Protein AF-A0A429GFE5-F1 (afdb_monomer)

Organism: NCBI:txid2478471

Structure (mmCIF, N/CA/C/O backbone):
data_AF-A0A429GFE5-F1
#
_entry.id   AF-A0A429GFE5-F1
#
loop_
_atom_site.group_PDB
_atom_site.id
_atom_site.type_symbol
_atom_site.label_atom_id
_atom_site.label_alt_id
_atom_site.label_comp_id
_atom_site.label_asym_id
_atom_site.label_entity_id
_atom_site.label_seq_id
_atom_site.pdbx_PDB_ins_code
_atom_site.Cartn_x
_atom_site.Cartn_y
_atom_site.Cartn_z
_atom_site.occupancy
_atom_site.B_iso_or_equiv
_atom_site.auth_seq_id
_atom_site.auth_comp_id
_atom_site.auth_asym_id
_atom_site.auth_atom_id
_atom_site.pdbx_PDB_model_num
ATOM 1 N N . MET A 1 1 ? 1.014 24.976 14.866 1.00 47.34 1 MET A N 1
ATOM 2 C CA . MET A 1 1 ? -0.153 24.193 14.396 1.00 47.34 1 MET A CA 1
ATOM 3 C C . MET A 1 1 ? -0.050 22.791 14.973 1.00 47.34 1 MET A C 1
ATOM 5 O O . MET A 1 1 ? 1.012 22.193 14.854 1.00 47.34 1 MET A O 1
ATOM 9 N N . LYS A 1 2 ? -1.092 22.283 15.640 1.00 50.94 2 LYS A N 1
ATOM 10 C CA . LYS A 1 2 ? -1.115 20.896 16.130 1.00 50.94 2 LYS A CA 1
ATOM 11 C C . LYS A 1 2 ? -1.207 19.980 14.903 1.00 50.94 2 LYS A C 1
ATOM 13 O O . LYS A 1 2 ? -2.105 20.173 14.087 1.00 50.94 2 LYS A O 1
ATOM 18 N N . LYS A 1 3 ? -0.247 19.069 14.719 1.00 70.88 3 LYS A N 1
ATOM 19 C CA . LYS A 1 3 ? -0.236 18.119 13.593 1.00 70.88 3 LYS A CA 1
ATOM 20 C C . LYS A 1 3 ? -1.538 17.311 13.657 1.00 70.88 3 LYS A C 1
ATOM 22 O O . LYS A 1 3 ? -1.838 16.749 14.708 1.00 70.88 3 LYS A O 1
ATOM 27 N N . MET A 1 4 ? -2.341 17.330 12.591 1.00 76.75 4 MET A N 1
ATOM 28 C CA . MET A 1 4 ? -3.559 16.518 12.549 1.00 76.75 4 MET A CA 1
ATOM 29 C C . MET A 1 4 ? -3.165 15.039 12.484 1.00 76.75 4 MET A C 1
ATOM 31 O O . MET A 1 4 ? -2.324 14.693 11.644 1.00 76.75 4 MET A O 1
ATOM 35 N N . PRO A 1 5 ? -3.741 14.194 13.353 1.00 85.19 5 PRO A N 1
ATOM 36 C CA . PRO A 1 5 ? -3.451 12.772 13.351 1.00 85.19 5 PRO A CA 1
ATOM 37 C C . PRO A 1 5 ? -3.949 12.123 12.055 1.00 85.19 5 PRO A C 1
ATOM 39 O O . PRO A 1 5 ? -4.923 12.583 11.452 1.00 85.19 5 PRO A O 1
ATOM 42 N N . LEU A 1 6 ? -3.254 11.080 11.601 1.00 88.62 6 LEU A N 1
ATOM 43 C CA . LEU A 1 6 ? -3.623 10.345 10.382 1.00 88.62 6 LEU A CA 1
ATOM 44 C C . LEU A 1 6 ? -4.853 9.461 10.588 1.00 88.62 6 LEU A C 1
ATOM 46 O O . LEU A 1 6 ? -5.607 9.220 9.648 1.00 88.62 6 LEU A O 1
ATOM 50 N N . ILE A 1 7 ? -5.024 8.977 11.813 1.00 93.12 7 ILE A N 1
ATOM 51 C CA . ILE A 1 7 ? -6.066 8.044 12.227 1.00 93.12 7 ILE A CA 1
ATOM 52 C C . ILE A 1 7 ? -6.577 8.440 13.612 1.00 93.12 7 ILE A C 1
ATOM 54 O O . ILE A 1 7 ? -5.917 9.169 14.352 1.00 93.12 7 ILE A O 1
ATOM 58 N N . SER A 1 8 ? -7.766 7.971 13.983 1.00 93.38 8 SER A N 1
ATOM 59 C CA . SER A 1 8 ? -8.285 8.218 15.330 1.00 93.38 8 SER A CA 1
ATOM 60 C C . SER A 1 8 ? -7.462 7.481 16.396 1.00 93.38 8 SER A C 1
ATOM 62 O O . SER A 1 8 ? -6.852 6.444 16.127 1.00 93.38 8 SER A O 1
ATOM 64 N N . GLN A 1 9 ? -7.495 7.976 17.638 1.00 92.88 9 GLN A N 1
ATOM 65 C CA . GLN A 1 9 ? -6.832 7.317 18.769 1.00 92.88 9 GLN A CA 1
ATOM 66 C C . GLN A 1 9 ? -7.306 5.864 18.946 1.00 92.88 9 GLN A C 1
ATOM 68 O O . GLN A 1 9 ? -6.491 4.973 19.158 1.00 92.88 9 GLN A O 1
ATOM 73 N N . VAL A 1 10 ? -8.608 5.607 18.775 1.00 94.00 10 VAL A N 1
ATOM 74 C CA . VAL A 1 10 ? -9.196 4.261 18.883 1.00 94.00 10 VAL A CA 1
ATOM 75 C C . VAL A 1 10 ? -8.621 3.308 17.831 1.00 94.00 10 VAL A C 1
ATOM 77 O O . VAL A 1 10 ? -8.346 2.147 18.131 1.00 94.00 10 VAL A O 1
ATOM 80 N N . VAL A 1 11 ? -8.431 3.783 16.597 1.00 94.56 11 VAL A N 1
ATOM 81 C CA . VAL A 1 11 ? -7.817 2.986 15.522 1.00 94.56 11 VAL A CA 1
ATOM 82 C C . VAL A 1 11 ? -6.342 2.740 15.826 1.00 94.56 11 VAL A C 1
ATOM 84 O O . VAL A 1 11 ? -5.881 1.607 15.690 1.00 94.56 11 VAL A O 1
ATOM 87 N N . SER A 1 12 ? -5.632 3.763 16.314 1.00 93.94 12 SER A N 1
ATOM 88 C CA . SER A 1 12 ? -4.230 3.637 16.715 1.00 93.94 12 SER A CA 1
ATOM 89 C C . SER A 1 12 ? -4.048 2.564 17.793 1.00 93.94 12 SER A C 1
ATOM 91 O O . SER A 1 12 ? -3.273 1.631 17.616 1.00 93.94 12 SER A O 1
ATOM 93 N N . GLU A 1 13 ? -4.844 2.603 18.863 1.00 94.69 13 GLU A N 1
ATOM 94 C CA . GLU A 1 13 ? -4.784 1.621 19.954 1.00 94.69 13 GLU A CA 1
ATOM 95 C C . GLU A 1 13 ? -5.090 0.185 19.498 1.00 94.69 13 GLU A C 1
ATOM 97 O O . GLU A 1 13 ? -4.502 -0.770 20.010 1.00 94.69 13 GLU A O 1
ATOM 102 N N . LYS A 1 14 ? -6.007 0.005 18.538 1.00 95.69 14 LYS A N 1
ATOM 103 C CA . LYS A 1 14 ? -6.304 -1.317 17.966 1.00 95.69 14 LYS A CA 1
ATOM 104 C C . LYS A 1 14 ? -5.129 -1.854 17.154 1.00 95.69 14 LYS A C 1
ATOM 106 O O . LYS A 1 14 ? -4.722 -2.994 17.368 1.00 95.69 14 LYS A O 1
ATOM 111 N N . LEU A 1 15 ? -4.569 -1.034 16.264 1.00 94.50 15 LEU A N 1
ATOM 112 C CA . LEU A 1 15 ? -3.416 -1.417 15.447 1.00 94.50 15 LEU 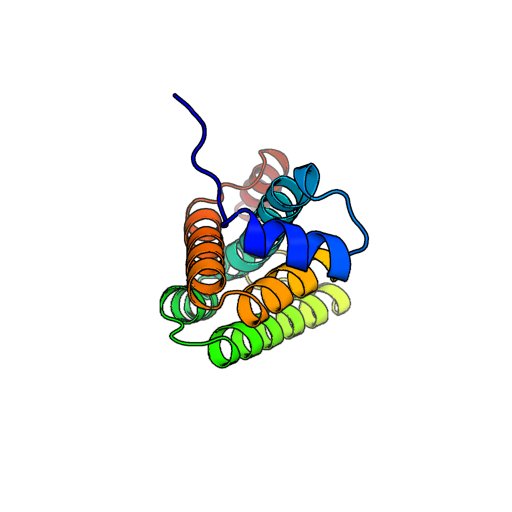A CA 1
ATOM 113 C C . LEU A 1 15 ? -2.181 -1.686 16.309 1.00 94.50 15 LEU A C 1
ATOM 115 O O . LEU A 1 15 ? -1.522 -2.701 16.116 1.00 94.50 15 LEU A O 1
ATOM 119 N N . ALA A 1 16 ? -1.928 -0.850 17.315 1.00 94.38 16 ALA A N 1
ATOM 120 C CA . ALA A 1 16 ? -0.859 -1.028 18.294 1.00 94.38 16 ALA A CA 1
ATOM 121 C C . ALA A 1 16 ? -0.880 -2.427 18.929 1.00 94.38 16 ALA A C 1
ATOM 123 O O . ALA A 1 16 ? 0.134 -3.124 18.959 1.00 94.38 16 ALA A O 1
ATOM 124 N N . LYS A 1 17 ? -2.064 -2.881 19.364 1.00 94.12 17 LYS A N 1
ATOM 125 C CA . LYS A 1 17 ? -2.255 -4.228 19.921 1.00 94.12 17 LYS A CA 1
ATOM 126 C C . LYS A 1 17 ? -2.011 -5.327 18.889 1.00 94.12 17 LYS A C 1
ATOM 128 O O . LYS A 1 17 ? -1.373 -6.319 19.217 1.00 94.12 17 LYS A O 1
ATOM 133 N N . MET A 1 18 ? -2.510 -5.162 17.662 1.00 92.56 18 MET A N 1
ATOM 134 C CA . MET A 1 18 ? -2.336 -6.156 16.592 1.00 92.56 18 MET A CA 1
ATOM 135 C C . MET A 1 18 ? -0.872 -6.321 16.175 1.00 92.56 18 MET A C 1
ATOM 137 O O . MET A 1 18 ? -0.444 -7.424 15.856 1.00 92.56 18 MET A O 1
ATOM 141 N N . LEU A 1 19 ? -0.120 -5.223 16.169 1.00 88.44 19 LEU A N 1
ATOM 142 C CA . LEU A 1 19 ? 1.263 -5.171 15.698 1.00 88.44 19 LEU A CA 1
ATOM 143 C C . LEU A 1 19 ? 2.282 -5.321 16.835 1.00 88.44 19 LEU A C 1
ATOM 145 O O . LEU A 1 19 ? 3.481 -5.314 16.581 1.00 88.44 19 LEU A O 1
ATOM 149 N N . ASN A 1 20 ? 1.808 -5.450 18.079 1.00 92.19 20 ASN A N 1
ATOM 150 C CA . ASN A 1 20 ? 2.629 -5.498 19.285 1.00 92.19 20 ASN A CA 1
ATOM 151 C C . ASN A 1 20 ? 3.612 -4.314 19.385 1.00 92.19 20 ASN A C 1
ATOM 153 O O . ASN A 1 20 ? 4.808 -4.498 19.617 1.00 92.19 20 ASN A O 1
ATOM 157 N N . LEU A 1 21 ? 3.100 -3.094 19.192 1.00 90.44 21 LEU A N 1
ATOM 158 C CA . LEU A 1 21 ? 3.887 -1.861 19.238 1.00 90.44 21 LEU A CA 1
ATOM 159 C C . LEU A 1 21 ? 3.212 -0.762 20.073 1.00 90.44 21 LEU A C 1
ATOM 161 O O . LEU A 1 21 ? 1.993 -0.799 20.252 1.00 90.44 21 LEU A O 1
ATOM 165 N N . PRO A 1 22 ? 3.971 0.216 20.599 1.00 90.56 22 PRO A N 1
ATOM 166 C CA . PRO A 1 22 ? 3.404 1.319 21.372 1.00 90.56 22 PRO A CA 1
ATOM 167 C C . PRO A 1 22 ? 2.468 2.205 20.520 1.00 90.56 22 PRO A C 1
ATOM 169 O O . PRO A 1 22 ? 2.853 2.574 19.407 1.00 90.56 22 PRO A O 1
ATOM 172 N N . PRO A 1 23 ? 1.261 2.584 20.997 1.00 88.25 23 PRO A N 1
ATOM 173 C CA . PRO A 1 23 ? 0.297 3.383 20.226 1.00 88.25 23 PRO A CA 1
ATOM 174 C C . PRO A 1 23 ? 0.839 4.696 19.647 1.00 88.25 23 PRO A C 1
ATOM 176 O O . PRO A 1 23 ? 0.396 5.144 18.590 1.00 88.25 23 PRO A O 1
ATOM 179 N N . GLU A 1 24 ? 1.809 5.310 20.313 1.00 89.12 24 GLU A N 1
ATOM 180 C CA . GLU A 1 24 ? 2.492 6.525 19.873 1.00 89.12 24 GLU A CA 1
ATOM 181 C C . GLU A 1 24 ? 3.319 6.338 18.590 1.00 89.12 24 GLU A C 1
ATOM 183 O O . GLU A 1 24 ? 3.551 7.311 17.870 1.00 89.12 24 GLU A O 1
ATOM 188 N N . ASN A 1 25 ? 3.715 5.103 18.267 1.00 93.62 25 ASN A N 1
ATOM 189 C CA . ASN A 1 25 ? 4.534 4.792 17.095 1.00 93.62 25 ASN A CA 1
ATOM 190 C C . ASN A 1 25 ? 3.701 4.432 15.858 1.00 93.62 25 ASN A C 1
ATOM 192 O O . ASN A 1 25 ? 4.203 4.557 14.743 1.00 93.62 25 ASN A O 1
ATOM 196 N N . VAL A 1 26 ? 2.427 4.053 16.023 1.00 94.75 26 VAL A N 1
ATOM 197 C CA . VAL A 1 26 ? 1.555 3.579 14.927 1.00 94.75 26 VAL A CA 1
ATOM 198 C C . VAL A 1 26 ? 1.507 4.568 13.764 1.00 94.75 26 VAL A C 1
ATOM 200 O O . VAL A 1 26 ? 1.574 4.171 12.606 1.00 94.75 26 VAL A O 1
ATOM 203 N N . GLU A 1 27 ? 1.401 5.869 14.043 1.00 94.06 27 GLU A N 1
ATOM 204 C CA . GLU A 1 27 ? 1.354 6.863 12.969 1.00 94.06 27 GLU A CA 1
ATOM 205 C C . GLU A 1 27 ? 2.645 6.935 12.156 1.00 94.06 27 GLU A C 1
ATOM 207 O O . GLU A 1 27 ? 2.582 7.193 10.954 1.00 94.06 27 GLU A O 1
ATOM 212 N N . ASN A 1 28 ? 3.800 6.762 12.798 1.00 95.00 28 ASN A N 1
ATOM 213 C CA . ASN A 1 28 ? 5.079 6.781 12.099 1.00 95.00 28 ASN A CA 1
ATOM 214 C C . ASN A 1 28 ? 5.216 5.527 11.234 1.00 95.00 28 ASN A C 1
ATOM 216 O O . ASN A 1 28 ? 5.500 5.658 10.050 1.00 95.00 28 ASN A O 1
ATOM 220 N N . GLU A 1 29 ? 4.869 4.358 11.770 1.00 96.94 29 GLU A N 1
ATOM 221 C CA . GLU A 1 29 ? 4.830 3.097 11.016 1.00 96.94 29 GLU A CA 1
ATOM 222 C C . GLU A 1 29 ? 3.907 3.192 9.793 1.00 96.94 29 GLU A C 1
ATOM 224 O O . GLU A 1 29 ? 4.255 2.769 8.692 1.00 96.94 29 GLU A O 1
ATOM 229 N N . ILE A 1 30 ? 2.737 3.823 9.946 1.00 97.62 30 ILE A N 1
ATOM 230 C CA . ILE A 1 30 ? 1.819 4.075 8.830 1.00 97.62 30 ILE A CA 1
ATOM 231 C C . ILE A 1 30 ? 2.472 4.972 7.776 1.00 97.62 30 ILE A C 1
ATOM 233 O O . ILE A 1 30 ? 2.312 4.717 6.584 1.00 97.62 30 ILE A O 1
ATOM 237 N N . ARG A 1 31 ? 3.189 6.029 8.178 1.00 96.69 31 ARG A N 1
ATOM 238 C CA . ARG A 1 31 ? 3.882 6.922 7.232 1.00 96.69 31 ARG A CA 1
ATOM 239 C C . ARG A 1 31 ? 4.966 6.177 6.471 1.00 96.69 31 ARG A C 1
ATOM 241 O O . ARG A 1 31 ? 5.005 6.282 5.251 1.00 96.69 31 ARG A O 1
ATOM 248 N N . GLU A 1 32 ? 5.778 5.397 7.172 1.00 97.19 32 GLU A N 1
ATOM 249 C CA . GLU A 1 32 ? 6.825 4.583 6.557 1.00 97.19 32 GLU A CA 1
ATOM 250 C C . GLU A 1 32 ? 6.229 3.556 5.589 1.00 97.19 32 GLU A C 1
ATOM 252 O O . GLU A 1 32 ? 6.701 3.424 4.462 1.00 97.19 32 GLU A O 1
ATOM 257 N N . ALA A 1 33 ? 5.132 2.894 5.965 1.00 98.19 33 ALA A N 1
ATOM 258 C CA . ALA A 1 33 ? 4.440 1.959 5.086 1.00 98.19 33 ALA A CA 1
ATOM 259 C C . ALA A 1 33 ? 3.840 2.633 3.844 1.00 98.19 33 ALA A C 1
ATOM 261 O O . ALA A 1 33 ? 3.896 2.080 2.744 1.00 98.19 33 ALA A O 1
ATOM 262 N N . VAL A 1 34 ? 3.286 3.838 4.001 1.00 98.19 34 VAL A N 1
ATOM 263 C CA . VAL A 1 34 ? 2.795 4.654 2.884 1.00 98.19 34 VAL A CA 1
ATOM 264 C C . VAL A 1 34 ? 3.929 5.014 1.933 1.00 98.19 34 VAL A C 1
ATOM 266 O O . VAL A 1 34 ? 3.754 4.883 0.725 1.00 98.19 34 VAL A O 1
ATOM 269 N N . GLU A 1 35 ? 5.071 5.464 2.450 1.00 97.75 35 GLU A N 1
ATOM 270 C CA . GLU A 1 35 ? 6.238 5.815 1.637 1.00 97.75 35 GLU A CA 1
ATOM 271 C C . GLU A 1 35 ? 6.802 4.596 0.901 1.00 97.75 35 GLU A C 1
ATOM 273 O O . GLU A 1 35 ? 7.143 4.688 -0.278 1.00 97.75 35 GLU A O 1
ATOM 278 N N . ASP A 1 36 ? 6.833 3.440 1.559 1.00 98.38 36 ASP A N 1
ATOM 279 C CA . ASP A 1 36 ? 7.324 2.191 0.986 1.00 98.38 36 ASP A CA 1
ATOM 280 C C . ASP A 1 36 ? 6.432 1.685 -0.162 1.00 98.38 36 ASP A C 1
ATOM 282 O O . ASP A 1 36 ? 6.913 1.368 -1.256 1.00 98.38 36 ASP A O 1
ATOM 286 N N . VAL A 1 37 ? 5.107 1.705 0.028 1.00 98.56 37 VAL A N 1
ATOM 287 C CA . VAL A 1 37 ? 4.150 1.389 -1.045 1.00 98.56 37 VAL A CA 1
ATOM 288 C C . VAL A 1 37 ? 4.164 2.456 -2.139 1.00 98.56 37 VAL A C 1
ATOM 290 O O . VAL A 1 37 ? 4.110 2.113 -3.320 1.00 98.56 37 VAL A O 1
ATOM 293 N N . ALA A 1 38 ? 4.295 3.738 -1.792 1.00 98.38 38 ALA A N 1
ATOM 294 C CA . ALA A 1 38 ? 4.423 4.810 -2.776 1.00 98.38 38 ALA A CA 1
ATOM 295 C C . ALA A 1 38 ? 5.671 4.625 -3.653 1.00 98.38 38 ALA A C 1
ATOM 297 O O . ALA A 1 38 ? 5.593 4.791 -4.870 1.00 98.38 38 ALA A O 1
ATOM 298 N N . LYS A 1 39 ? 6.798 4.207 -3.063 1.00 97.81 39 LYS A N 1
ATOM 299 C CA . LYS A 1 39 ? 8.030 3.880 -3.789 1.00 97.81 39 LYS A CA 1
ATOM 300 C C . LYS A 1 39 ? 7.861 2.684 -4.726 1.00 97.81 39 LYS A C 1
ATOM 302 O O . LYS A 1 39 ? 8.445 2.676 -5.806 1.00 97.81 39 LYS A O 1
ATOM 307 N N . MET A 1 40 ? 7.074 1.676 -4.346 1.00 98.25 40 MET A N 1
ATOM 308 C CA . MET A 1 40 ? 6.718 0.581 -5.254 1.00 98.25 40 MET A CA 1
ATOM 309 C C . MET A 1 40 ? 5.885 1.091 -6.433 1.00 98.25 40 MET A C 1
ATOM 311 O O . MET A 1 40 ? 6.233 0.851 -7.588 1.00 98.25 40 MET A O 1
ATOM 315 N N . LEU A 1 41 ? 4.803 1.820 -6.149 1.00 98.44 41 LEU A N 1
ATOM 316 C CA . LEU A 1 41 ? 3.888 2.334 -7.169 1.00 98.44 41 LEU A CA 1
ATOM 317 C C . LEU A 1 41 ? 4.569 3.326 -8.121 1.00 98.44 41 LEU A C 1
ATOM 319 O O . LEU A 1 41 ? 4.253 3.341 -9.311 1.00 98.44 41 LEU A O 1
ATOM 323 N N . SER A 1 42 ? 5.537 4.111 -7.641 1.00 98.12 42 SER A N 1
ATOM 324 C CA . SER A 1 42 ? 6.269 5.058 -8.485 1.00 98.12 42 SER A CA 1
ATOM 325 C C . SER A 1 42 ? 7.073 4.366 -9.587 1.00 98.12 42 SER A C 1
ATOM 327 O O . SER A 1 42 ? 7.200 4.923 -10.674 1.00 98.12 42 SER A O 1
ATOM 329 N N . ARG A 1 43 ? 7.534 3.121 -9.377 1.00 97.62 43 ARG A N 1
ATOM 330 C CA . ARG A 1 43 ? 8.195 2.332 -10.433 1.00 97.62 43 ARG A CA 1
ATOM 331 C C . ARG A 1 43 ? 7.249 2.020 -11.582 1.00 97.62 43 ARG A C 1
ATOM 333 O O . ARG A 1 43 ? 7.614 2.210 -12.735 1.00 97.62 43 ARG A O 1
ATOM 340 N N . PHE A 1 44 ? 6.018 1.623 -11.276 1.00 97.94 44 PHE A N 1
ATOM 341 C CA . PHE A 1 44 ? 4.995 1.398 -12.297 1.00 97.94 44 PHE A CA 1
ATOM 342 C C . PHE A 1 44 ? 4.635 2.691 -13.030 1.00 97.94 44 PHE A C 1
ATOM 344 O O . PHE A 1 44 ? 4.521 2.691 -14.251 1.00 97.94 44 PHE A O 1
ATOM 351 N N . ILE A 1 45 ? 4.532 3.808 -12.309 1.00 97.25 45 ILE A N 1
ATOM 352 C CA . ILE A 1 45 ? 4.285 5.130 -12.900 1.00 97.25 45 ILE A CA 1
ATOM 353 C C . ILE A 1 45 ? 5.413 5.540 -13.857 1.00 97.25 45 ILE A C 1
ATOM 355 O O . ILE A 1 45 ? 5.134 6.023 -14.952 1.00 97.25 45 ILE A O 1
ATOM 359 N N . TRP A 1 46 ? 6.678 5.334 -13.482 1.00 95.44 46 TRP A N 1
ATOM 360 C CA . TRP A 1 46 ? 7.821 5.628 -14.355 1.00 95.44 46 TRP A CA 1
ATOM 361 C C . TRP A 1 46 ? 7.854 4.743 -15.599 1.00 95.44 46 TRP A C 1
ATOM 363 O O . TRP A 1 46 ? 8.174 5.240 -16.671 1.00 95.44 46 TRP A O 1
ATOM 373 N N . ALA A 1 47 ? 7.419 3.489 -15.472 1.00 96.00 47 ALA A N 1
ATOM 374 C CA . ALA A 1 47 ? 7.169 2.571 -16.583 1.00 96.00 47 ALA A CA 1
ATOM 375 C C . ALA A 1 47 ? 5.855 2.865 -17.348 1.00 96.00 47 ALA A C 1
ATOM 377 O O . ALA A 1 47 ? 5.374 2.031 -18.111 1.00 96.00 47 ALA A O 1
ATOM 378 N N . ARG A 1 48 ? 5.209 4.019 -17.106 1.00 96.25 48 ARG A N 1
ATOM 379 C CA . ARG A 1 48 ? 3.932 4.452 -17.714 1.00 96.25 48 ARG A CA 1
ATOM 380 C C . ARG A 1 48 ? 2.744 3.505 -17.469 1.00 96.25 48 ARG A C 1
ATOM 382 O O . ARG A 1 48 ? 1.718 3.591 -18.143 1.00 96.25 48 ARG A O 1
ATOM 389 N N . GLN A 1 49 ? 2.834 2.634 -16.468 1.00 97.19 49 GLN A N 1
ATOM 390 C CA . GLN A 1 49 ? 1.787 1.698 -16.051 1.00 97.19 49 GLN A CA 1
ATOM 391 C C . GLN A 1 49 ? 0.897 2.321 -14.958 1.00 97.19 49 GLN A C 1
ATOM 393 O O . GLN A 1 49 ? 0.856 1.861 -13.817 1.00 97.19 49 GLN A O 1
ATOM 398 N N . TYR A 1 50 ? 0.156 3.379 -15.301 1.00 97.56 50 TYR A N 1
ATOM 399 C CA . TYR A 1 50 ? -0.661 4.158 -14.349 1.00 97.56 50 TYR A CA 1
ATOM 400 C C . TYR A 1 50 ? -1.838 3.388 -13.728 1.00 97.56 50 TYR A C 1
ATOM 402 O O . TYR A 1 50 ? -2.310 3.741 -12.648 1.00 97.56 50 TYR A O 1
ATOM 410 N N . SER A 1 51 ? -2.264 2.286 -14.354 1.00 98.12 51 SER A N 1
ATOM 411 C CA . SER A 1 51 ? -3.441 1.511 -13.937 1.00 98.12 51 SER A CA 1
ATOM 412 C C . SER A 1 51 ? -3.396 1.012 -12.485 1.00 98.12 51 SER A C 1
ATOM 414 O O . SER A 1 51 ? -4.446 0.839 -11.865 1.00 98.12 51 SER A O 1
ATOM 416 N N . PHE A 1 52 ? -2.213 0.780 -11.906 1.00 98.31 52 PHE A N 1
ATOM 417 C CA . PHE A 1 52 ? -2.086 0.401 -10.493 1.00 98.31 52 PHE A CA 1
ATOM 418 C C . PHE A 1 52 ? -2.408 1.573 -9.558 1.00 98.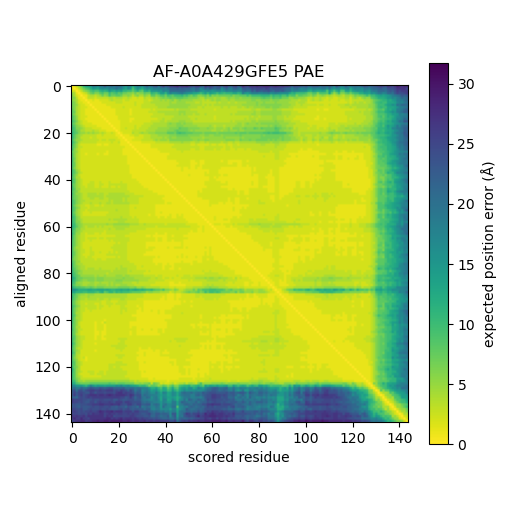31 52 PHE A C 1
ATOM 420 O O . PHE A 1 52 ? -3.144 1.404 -8.586 1.00 98.31 52 PHE A O 1
ATOM 427 N N . ALA A 1 53 ? -1.900 2.767 -9.869 1.00 97.94 53 ALA A N 1
ATOM 428 C CA . ALA A 1 53 ? -2.178 3.969 -9.093 1.00 97.94 53 ALA A CA 1
ATOM 429 C C . ALA A 1 53 ? -3.654 4.373 -9.220 1.00 97.94 53 ALA A C 1
ATOM 431 O O . ALA A 1 53 ? -4.306 4.614 -8.206 1.00 97.94 53 ALA A O 1
ATOM 432 N N . ASP A 1 54 ? -4.206 4.348 -10.436 1.00 98.44 54 ASP A N 1
ATOM 433 C CA . ASP A 1 54 ? -5.596 4.738 -10.694 1.00 98.44 54 ASP A CA 1
ATOM 434 C C . ASP A 1 54 ? -6.599 3.833 -9.969 1.00 98.44 54 ASP A C 1
ATOM 436 O O . ASP A 1 54 ? -7.563 4.319 -9.371 1.00 98.44 54 ASP A O 1
ATOM 440 N N . ARG A 1 55 ? -6.364 2.513 -9.971 1.00 98.56 55 ARG A N 1
ATOM 441 C CA . ARG A 1 55 ? -7.231 1.552 -9.271 1.00 98.56 55 ARG A CA 1
ATOM 442 C C . ARG A 1 55 ? -7.207 1.742 -7.758 1.00 98.56 55 ARG A C 1
ATOM 444 O O . ARG A 1 55 ? -8.257 1.647 -7.131 1.00 98.56 55 ARG A O 1
ATOM 451 N N . ILE A 1 56 ? -6.045 2.036 -7.170 1.00 98.38 56 ILE A N 1
ATOM 452 C CA . ILE A 1 56 ? -5.941 2.309 -5.729 1.00 98.38 56 ILE A CA 1
ATOM 453 C C . ILE A 1 56 ? -6.585 3.660 -5.388 1.00 98.38 56 ILE A C 1
ATOM 455 O O . ILE A 1 56 ? -7.333 3.746 -4.416 1.00 98.38 56 ILE A O 1
ATOM 459 N N . ALA A 1 57 ? -6.353 4.700 -6.194 1.00 97.94 57 ALA A N 1
ATOM 460 C CA . ALA A 1 57 ? -6.897 6.037 -5.956 1.00 97.94 57 ALA A CA 1
ATOM 461 C C . ALA A 1 57 ? -8.438 6.051 -5.956 1.00 97.94 57 ALA A C 1
ATOM 463 O O . ALA A 1 57 ? -9.069 6.730 -5.139 1.00 97.94 57 ALA A O 1
ATOM 464 N N . ASN A 1 58 ? -9.035 5.247 -6.840 1.00 98.00 58 ASN A N 1
ATOM 465 C CA . ASN A 1 58 ? -10.481 5.120 -7.012 1.00 98.00 58 ASN A CA 1
ATOM 466 C C . ASN A 1 58 ? -11.085 3.914 -6.276 1.00 98.00 58 ASN A C 1
ATOM 468 O O . ASN A 1 58 ? -12.250 3.581 -6.494 1.00 98.00 58 ASN A O 1
ATOM 472 N N . ALA A 1 59 ? -10.321 3.242 -5.411 1.00 98.19 59 ALA A N 1
ATOM 473 C CA . ALA A 1 59 ? -10.811 2.070 -4.706 1.00 98.19 59 ALA A CA 1
ATOM 474 C C . ALA A 1 59 ? -11.994 2.440 -3.793 1.00 98.19 59 ALA A C 1
ATOM 476 O O . ALA A 1 59 ? -11.900 3.343 -2.955 1.00 98.19 59 ALA A O 1
ATOM 477 N N . ALA A 1 60 ? -13.101 1.709 -3.936 1.00 95.62 60 ALA A N 1
ATOM 478 C CA . ALA A 1 60 ? -14.270 1.822 -3.059 1.00 95.62 60 ALA A CA 1
ATOM 479 C C . ALA A 1 60 ? -14.225 0.829 -1.884 1.00 95.62 60 ALA A C 1
ATOM 481 O O . ALA A 1 60 ? -15.055 0.892 -0.980 1.00 95.62 60 ALA A O 1
ATOM 482 N N . GLY A 1 61 ? -13.262 -0.097 -1.889 1.00 97.19 61 GLY A N 1
ATOM 483 C CA . GLY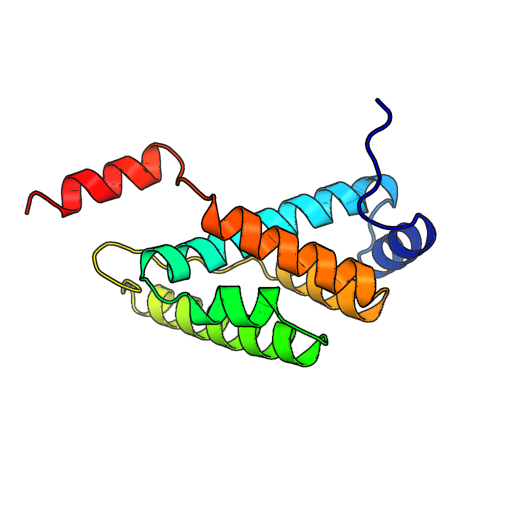 A 1 61 ? -13.162 -1.148 -0.889 1.00 97.19 61 GLY A CA 1
ATOM 484 C C . GLY A 1 61 ? -11.785 -1.798 -0.833 1.00 97.19 61 GLY A C 1
ATOM 485 O O . GLY A 1 61 ? -10.966 -1.673 -1.750 1.00 97.19 61 GLY A O 1
ATOM 486 N N . LYS A 1 62 ? -11.553 -2.533 0.258 1.00 97.81 62 LYS A N 1
ATOM 487 C CA . LYS A 1 62 ? -10.305 -3.262 0.514 1.00 97.81 62 LYS A CA 1
ATOM 488 C C . LYS A 1 62 ? -9.975 -4.277 -0.584 1.00 97.81 62 LYS A C 1
ATOM 490 O O . LYS A 1 62 ? -8.799 -4.484 -0.868 1.00 97.81 62 LYS A O 1
ATOM 495 N N . GLU A 1 63 ? -10.971 -4.902 -1.205 1.00 98.25 63 GLU A N 1
ATOM 496 C CA . GLU A 1 63 ? -10.763 -5.916 -2.249 1.00 98.25 63 GLU A CA 1
ATOM 497 C C . GLU A 1 63 ? -10.016 -5.354 -3.468 1.00 98.25 63 GLU A C 1
ATOM 499 O O . GLU A 1 63 ? -9.033 -5.947 -3.917 1.00 98.25 63 GLU A O 1
ATOM 504 N N . THR A 1 64 ? -10.413 -4.171 -3.951 1.00 98.44 64 THR A N 1
ATOM 505 C CA . THR A 1 64 ? -9.737 -3.486 -5.064 1.00 98.44 64 THR A CA 1
ATOM 506 C C . THR A 1 64 ? -8.292 -3.152 -4.707 1.00 98.44 64 THR A C 1
ATOM 508 O O . THR A 1 64 ? -7.389 -3.397 -5.508 1.00 98.44 64 THR A O 1
ATOM 511 N N . VAL A 1 65 ? -8.056 -2.650 -3.489 1.00 98.56 65 VAL A N 1
ATOM 512 C CA . VAL A 1 65 ? -6.699 -2.372 -2.997 1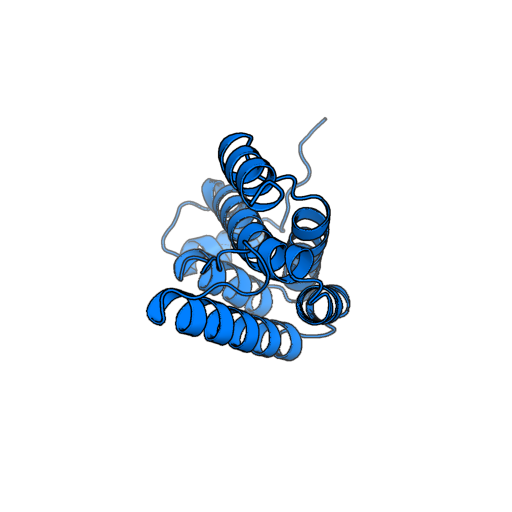.00 98.56 65 VAL A CA 1
ATOM 513 C C . VAL A 1 65 ? -5.873 -3.656 -2.930 1.00 98.56 65 VAL A C 1
ATOM 515 O O . VAL A 1 65 ? -4.769 -3.701 -3.463 1.00 98.56 65 VAL A O 1
ATOM 518 N N . SER A 1 66 ? -6.417 -4.710 -2.321 1.00 98.50 66 SER A N 1
ATOM 519 C CA . SER A 1 66 ? -5.717 -5.979 -2.094 1.00 98.50 66 SER A CA 1
ATOM 520 C C . SER A 1 66 ? -5.337 -6.651 -3.411 1.00 98.50 66 SER A C 1
ATOM 522 O O . SER A 1 66 ? -4.195 -7.069 -3.578 1.00 98.50 66 SER A O 1
ATOM 524 N N . THR A 1 67 ? -6.264 -6.689 -4.371 1.00 98.69 67 THR A N 1
ATOM 525 C CA . THR A 1 67 ? -6.024 -7.250 -5.709 1.00 98.69 67 THR A CA 1
ATOM 526 C C . THR A 1 67 ? -4.966 -6.446 -6.461 1.00 98.69 67 THR A C 1
ATOM 528 O O . THR A 1 67 ? -4.035 -7.016 -7.026 1.00 98.69 67 THR A O 1
ATOM 531 N N . THR A 1 68 ? -5.051 -5.114 -6.413 1.00 98.69 68 THR A N 1
ATOM 532 C CA . THR A 1 68 ? -4.0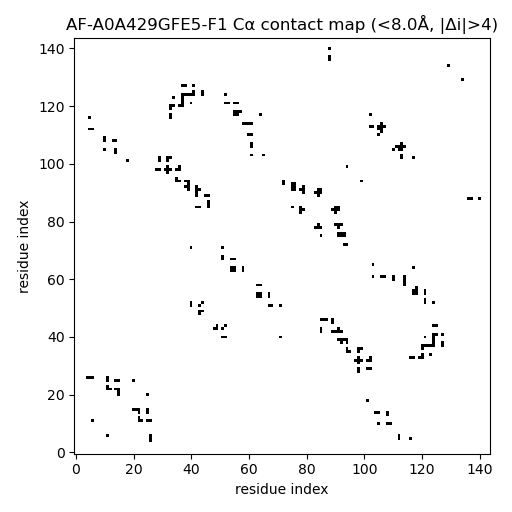88 -4.245 -7.105 1.00 98.69 68 THR A CA 1
ATOM 533 C C . THR A 1 68 ? -2.687 -4.358 -6.500 1.00 98.69 68 THR A C 1
ATOM 535 O O . THR A 1 68 ? -1.708 -4.454 -7.239 1.00 98.69 68 THR A O 1
ATOM 538 N N . LEU A 1 69 ? -2.576 -4.396 -5.166 1.00 98.62 69 LEU A N 1
ATOM 539 C CA . LEU A 1 69 ? -1.303 -4.614 -4.476 1.00 98.62 69 LEU A CA 1
ATOM 540 C C . LEU A 1 69 ? -0.730 -5.999 -4.779 1.00 98.62 69 LEU A C 1
ATOM 542 O O . LEU A 1 69 ? 0.464 -6.102 -5.038 1.00 98.62 69 LEU A O 1
ATOM 546 N N . TYR A 1 70 ? -1.561 -7.045 -4.795 1.00 98.69 70 TYR A N 1
ATOM 547 C CA . TYR A 1 70 ? -1.136 -8.391 -5.178 1.00 98.69 70 TYR A CA 1
ATOM 548 C C . TYR A 1 70 ? -0.518 -8.408 -6.580 1.00 98.69 70 TYR A C 1
ATOM 550 O O . TYR A 1 70 ? 0.587 -8.918 -6.758 1.00 98.69 70 TYR A O 1
ATOM 558 N N . GLU A 1 71 ? -1.192 -7.824 -7.572 1.00 98.81 71 GLU A N 1
ATOM 559 C CA . GLU A 1 71 ? -0.685 -7.784 -8.944 1.00 98.81 71 GLU A CA 1
ATOM 560 C C . GLU A 1 71 ? 0.627 -7.000 -9.053 1.00 98.81 71 GLU A C 1
ATOM 562 O O . GLU A 1 71 ? 1.573 -7.491 -9.672 1.00 98.81 71 GLU A O 1
ATOM 567 N N . ALA A 1 72 ? 0.701 -5.823 -8.423 1.00 98.62 72 ALA A N 1
ATOM 568 C CA . ALA A 1 72 ? 1.903 -4.994 -8.409 1.00 98.62 72 ALA A CA 1
ATOM 569 C C . ALA A 1 72 ? 3.081 -5.726 -7.745 1.00 98.62 72 ALA A C 1
ATOM 571 O O . ALA A 1 72 ? 4.158 -5.823 -8.329 1.00 98.62 72 ALA A O 1
ATOM 572 N N . LEU A 1 73 ? 2.870 -6.320 -6.566 1.00 98.75 73 LEU A N 1
ATOM 573 C CA . LEU A 1 73 ? 3.887 -7.106 -5.862 1.00 98.75 73 LEU A CA 1
ATOM 574 C C . LEU A 1 73 ? 4.346 -8.303 -6.693 1.00 98.75 73 LEU A C 1
ATOM 576 O O . LEU A 1 73 ? 5.546 -8.549 -6.797 1.00 98.75 73 LEU A O 1
ATOM 580 N N . ARG A 1 74 ? 3.410 -9.031 -7.314 1.00 98.69 74 ARG A N 1
ATOM 581 C CA . ARG A 1 74 ? 3.711 -10.194 -8.156 1.00 98.69 74 ARG A CA 1
ATOM 582 C C . ARG A 1 74 ? 4.591 -9.809 -9.342 1.00 98.69 74 ARG A C 1
ATOM 584 O O . ARG A 1 74 ? 5.561 -10.510 -9.620 1.00 98.69 74 ARG A O 1
ATOM 591 N N . ILE A 1 75 ? 4.265 -8.712 -10.027 1.00 98.56 75 ILE A N 1
ATOM 592 C CA . ILE A 1 75 ? 5.057 -8.217 -11.158 1.00 98.56 75 ILE A CA 1
ATOM 593 C C . ILE A 1 75 ? 6.430 -7.761 -10.667 1.00 98.56 75 ILE A C 1
ATOM 595 O O . ILE A 1 75 ? 7.433 -8.280 -11.147 1.00 98.56 75 ILE A O 1
ATOM 599 N N . SER A 1 76 ? 6.494 -6.889 -9.654 1.00 98.25 76 SER A N 1
ATOM 600 C CA . SER A 1 76 ? 7.766 -6.414 -9.096 1.00 98.25 76 SER A CA 1
ATOM 601 C C . SER A 1 76 ? 8.676 -7.562 -8.665 1.00 98.25 76 SER A C 1
ATOM 603 O O . SER A 1 76 ? 9.861 -7.558 -8.992 1.00 98.25 76 SER A O 1
ATOM 605 N N . LYS A 1 77 ? 8.132 -8.555 -7.952 1.00 98.25 77 LYS A N 1
ATOM 606 C CA . LYS A 1 77 ? 8.889 -9.707 -7.457 1.00 98.25 77 LYS A CA 1
ATOM 607 C C . LYS A 1 77 ? 9.402 -10.573 -8.604 1.00 98.25 77 LYS A C 1
ATOM 609 O O . LYS A 1 77 ? 10.587 -10.877 -8.636 1.00 98.25 77 LYS A O 1
ATOM 614 N N . SER A 1 78 ? 8.543 -10.900 -9.571 1.00 98.19 78 SER A N 1
ATOM 615 C CA . SER A 1 78 ? 8.926 -11.701 -10.738 1.00 98.19 78 SER A CA 1
ATOM 616 C C . SER A 1 78 ? 9.992 -11.011 -11.590 1.00 98.19 78 SER A C 1
ATOM 618 O O . SER A 1 78 ? 10.941 -11.660 -12.016 1.00 98.19 78 SER A O 1
ATOM 620 N N . THR A 1 79 ? 9.850 -9.707 -11.841 1.00 97.69 79 THR A N 1
ATOM 621 C CA . THR A 1 79 ? 10.823 -8.922 -12.612 1.00 97.69 79 THR A CA 1
ATOM 622 C C . THR A 1 79 ? 12.158 -8.826 -11.873 1.00 97.69 79 THR A C 1
ATOM 624 O O . THR A 1 79 ? 13.209 -8.983 -12.491 1.00 97.69 79 THR A O 1
ATOM 627 N N . LEU A 1 80 ? 12.127 -8.624 -10.549 1.00 96.38 80 LEU A N 1
ATOM 628 C CA . LEU A 1 80 ? 13.331 -8.564 -9.720 1.00 96.38 80 LEU A CA 1
ATOM 629 C C . LEU A 1 80 ? 14.072 -9.906 -9.708 1.00 96.38 80 LEU A C 1
ATOM 631 O O . LEU A 1 80 ? 15.281 -9.933 -9.921 1.00 96.38 80 LEU A O 1
ATOM 635 N N . ASP A 1 81 ? 13.348 -11.009 -9.502 1.00 97.25 81 ASP A N 1
ATOM 636 C CA . ASP A 1 81 ? 13.920 -12.360 -9.446 1.00 97.25 81 ASP A CA 1
ATOM 637 C C . ASP A 1 81 ? 14.498 -12.795 -10.807 1.00 97.25 81 ASP A C 1
ATOM 639 O O . ASP A 1 81 ? 15.474 -13.541 -10.856 1.00 97.25 81 ASP A O 1
ATOM 643 N N . ALA A 1 82 ? 13.945 -12.288 -11.914 1.00 96.62 82 ALA A N 1
ATOM 644 C CA . ALA A 1 82 ? 14.460 -12.508 -13.266 1.00 96.62 82 ALA A CA 1
ATOM 645 C C . ALA A 1 82 ? 15.639 -11.587 -13.646 1.00 96.62 82 ALA A C 1
ATOM 647 O O . ALA A 1 82 ? 16.190 -11.730 -14.737 1.00 96.62 82 ALA A O 1
ATOM 648 N N . GLY A 1 83 ? 16.014 -10.625 -12.792 1.00 95.06 83 GLY A N 1
ATOM 649 C CA . GLY A 1 83 ? 17.043 -9.626 -13.103 1.00 95.06 83 GLY A CA 1
ATOM 650 C C . GLY A 1 83 ? 16.649 -8.665 -14.232 1.00 95.06 83 GLY A C 1
ATOM 651 O O . GLY A 1 83 ? 17.519 -8.146 -14.928 1.00 95.06 83 GLY A O 1
ATOM 652 N N . GLN A 1 84 ? 15.348 -8.454 -14.438 1.00 95.56 84 GLN A N 1
ATOM 653 C CA . GLN A 1 84 ? 14.787 -7.631 -15.510 1.00 95.56 84 GLN A CA 1
ATOM 654 C C . GLN A 1 84 ? 14.382 -6.234 -15.009 1.00 95.56 84 GLN A C 1
ATOM 656 O O . GLN A 1 84 ? 14.452 -5.918 -13.818 1.00 95.56 84 GLN A O 1
ATOM 661 N N . THR A 1 85 ? 13.934 -5.386 -15.932 1.00 96.38 85 THR A N 1
ATOM 662 C CA . THR A 1 85 ? 13.336 -4.077 -15.650 1.00 96.38 85 THR A CA 1
ATOM 663 C C . THR A 1 85 ? 11.851 -4.071 -16.029 1.00 96.38 85 THR A C 1
ATOM 665 O O . THR A 1 85 ? 11.394 -4.912 -16.801 1.00 96.38 85 THR A O 1
ATOM 668 N N . LEU A 1 86 ? 11.075 -3.157 -15.439 1.00 94.00 86 LEU A N 1
ATOM 669 C CA . LEU A 1 86 ? 9.653 -2.965 -15.770 1.00 94.00 86 LEU A CA 1
ATOM 670 C C . LEU A 1 86 ? 9.463 -2.261 -17.121 1.00 94.00 86 LEU A C 1
ATOM 672 O O . LEU A 1 86 ? 8.439 -2.448 -17.771 1.00 94.00 86 LEU A O 1
ATOM 676 N N . ASP A 1 87 ? 10.441 -1.436 -17.485 1.00 93.69 87 ASP A N 1
ATOM 677 C CA . ASP A 1 87 ? 10.564 -0.676 -18.730 1.00 93.69 87 ASP A CA 1
ATOM 678 C C . ASP A 1 87 ? 12.049 -0.298 -18.918 1.00 93.69 87 ASP A C 1
ATOM 680 O O . ASP A 1 87 ? 12.890 -0.705 -18.103 1.00 93.69 87 ASP A O 1
ATOM 684 N N . GLU A 1 8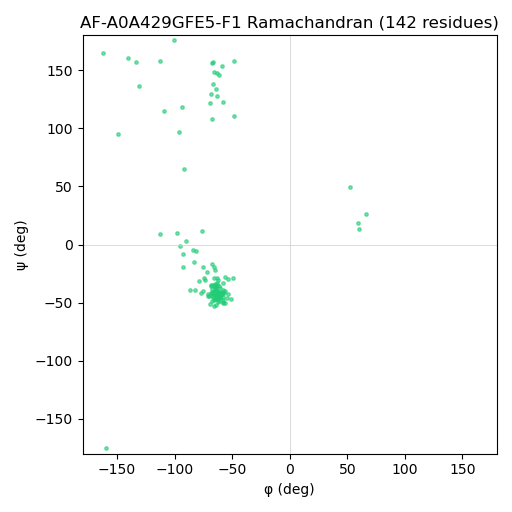8 ? 12.391 0.483 -19.942 1.00 88.12 88 GLU A N 1
ATOM 685 C CA . GLU A 1 88 ? 13.738 1.025 -20.165 1.00 88.12 88 GLU A CA 1
ATOM 686 C C . GLU A 1 88 ? 14.295 1.667 -18.878 1.00 88.12 88 GLU A C 1
ATOM 688 O O . GLU A 1 88 ? 13.812 2.687 -18.390 1.00 88.12 88 GLU A O 1
ATOM 693 N N . ASN A 1 89 ? 15.307 1.028 -18.281 1.00 87.19 89 ASN A N 1
ATOM 694 C CA . ASN A 1 89 ? 16.005 1.472 -17.065 1.00 87.19 89 ASN A CA 1
ATOM 695 C C . ASN A 1 89 ? 15.146 1.615 -15.787 1.00 87.19 89 ASN A C 1
ATOM 697 O O . ASN A 1 89 ? 15.616 2.141 -14.775 1.00 87.19 89 ASN A O 1
ATOM 701 N N . VAL A 1 90 ? 13.914 1.092 -15.756 1.00 94.44 90 VAL A N 1
ATOM 702 C CA . VAL A 1 90 ? 13.065 1.135 -14.552 1.00 94.44 90 VAL A CA 1
ATOM 703 C C . VAL A 1 90 ? 13.181 -0.164 -13.760 1.00 94.44 90 VAL A C 1
ATOM 705 O O . VAL A 1 90 ? 12.489 -1.149 -14.023 1.00 94.44 90 VAL A O 1
ATOM 708 N N . ARG A 1 91 ? 14.039 -0.171 -12.737 1.00 95.31 91 ARG A N 1
ATOM 709 C CA . ARG A 1 91 ? 14.129 -1.308 -11.807 1.00 95.31 91 ARG A CA 1
ATOM 710 C C . ARG A 1 91 ? 12.847 -1.454 -10.974 1.00 95.31 91 ARG A C 1
ATOM 712 O O . ARG A 1 91 ? 12.338 -0.439 -10.482 1.00 95.31 91 ARG A O 1
ATOM 719 N N . PRO A 1 92 ? 12.347 -2.685 -10.762 1.00 97.06 92 PRO A N 1
ATOM 720 C CA . PRO A 1 92 ? 11.222 -2.918 -9.865 1.00 97.06 92 PRO A CA 1
ATOM 721 C C . PRO A 1 92 ? 11.604 -2.627 -8.409 1.00 97.06 92 PRO A C 1
ATOM 723 O O . PRO A 1 92 ? 12.770 -2.690 -8.017 1.00 97.06 92 PRO A O 1
ATOM 726 N N . TYR A 1 93 ? 10.595 -2.352 -7.589 1.00 97.81 93 TYR A N 1
ATOM 727 C CA . TYR A 1 93 ? 10.720 -2.265 -6.137 1.00 97.81 93 TYR A CA 1
ATOM 728 C C . TYR A 1 93 ? 9.618 -3.111 -5.505 1.00 97.81 93 TYR A C 1
ATOM 730 O O . TYR A 1 93 ? 8.477 -3.078 -5.964 1.00 97.81 93 TYR A O 1
ATOM 738 N N . VAL A 1 94 ? 9.961 -3.884 -4.477 1.00 98.50 94 VAL A N 1
ATOM 739 C CA . VAL A 1 94 ? 9.017 -4.722 -3.733 1.00 98.50 94 VAL A CA 1
ATOM 740 C C . VAL A 1 94 ? 8.851 -4.087 -2.361 1.00 98.50 94 VAL A C 1
ATOM 742 O O . VAL A 1 94 ? 9.823 -4.008 -1.611 1.00 98.50 94 VAL A O 1
ATOM 745 N N . ALA A 1 95 ? 7.644 -3.609 -2.057 1.00 98.44 95 ALA A N 1
ATOM 746 C CA . ALA A 1 95 ? 7.331 -3.103 -0.725 1.00 98.44 95 ALA A CA 1
ATOM 747 C C . ALA A 1 95 ? 7.496 -4.217 0.325 1.00 98.44 95 ALA A C 1
ATOM 749 O O . ALA A 1 95 ? 7.238 -5.392 0.046 1.00 98.44 95 ALA A O 1
ATOM 750 N N . LYS A 1 96 ? 7.926 -3.842 1.526 1.00 98.38 96 LYS A N 1
ATOM 751 C CA . LYS A 1 96 ? 8.145 -4.733 2.662 1.00 98.38 96 LYS A CA 1
ATOM 752 C C . LYS A 1 96 ? 6.839 -5.385 3.099 1.00 98.38 96 LYS A C 1
ATOM 754 O O . LYS A 1 96 ? 5.760 -4.788 3.042 1.00 98.38 96 LYS A O 1
ATOM 759 N N . GLU A 1 97 ? 6.952 -6.614 3.590 1.00 97.69 97 GLU A N 1
ATOM 760 C CA . GLU A 1 97 ? 5.812 -7.395 4.066 1.00 97.69 97 GLU A CA 1
ATOM 761 C C . GLU A 1 97 ? 5.079 -6.679 5.208 1.00 97.69 97 GLU A C 1
ATOM 763 O O . GLU A 1 97 ? 3.850 -6.617 5.216 1.00 97.69 97 GLU A O 1
ATOM 768 N N . GLU A 1 98 ? 5.825 -6.087 6.139 1.00 96.81 98 GLU A N 1
ATOM 769 C CA . GLU A 1 98 ? 5.301 -5.367 7.300 1.00 96.81 98 GLU A CA 1
ATOM 770 C C . GLU A 1 98 ? 4.487 -4.142 6.874 1.00 96.81 98 GLU A C 1
ATOM 772 O O . GLU A 1 98 ? 3.392 -3.917 7.390 1.00 96.81 98 GLU A O 1
ATOM 777 N N . SER A 1 99 ? 4.973 -3.399 5.877 1.00 98.25 99 SER A N 1
ATOM 778 C CA . SER A 1 99 ? 4.292 -2.228 5.324 1.00 98.25 99 SER A CA 1
ATOM 779 C C . SER A 1 99 ? 2.971 -2.608 4.656 1.00 98.25 99 SER A C 1
ATOM 781 O O . SER A 1 99 ? 1.937 -1.991 4.916 1.00 98.25 99 SER A O 1
ATOM 783 N N . VAL A 1 100 ? 2.971 -3.670 3.845 1.00 98.19 100 VAL A N 1
ATOM 784 C CA . VAL A 1 100 ? 1.748 -4.164 3.194 1.00 98.19 100 VAL A CA 1
ATOM 785 C C . VAL A 1 100 ? 0.752 -4.680 4.235 1.00 98.19 100 VAL A C 1
ATOM 787 O O . VAL A 1 100 ? -0.421 -4.304 4.198 1.00 98.19 100 VAL A O 1
ATOM 790 N N . LYS A 1 101 ? 1.205 -5.487 5.204 1.00 97.12 101 LYS A N 1
ATOM 791 C CA . LYS A 1 101 ? 0.360 -5.992 6.298 1.00 97.12 101 LYS A CA 1
ATOM 792 C C . LYS A 1 101 ? -0.267 -4.861 7.101 1.00 97.12 101 LYS A C 1
ATOM 794 O O . LYS A 1 101 ? -1.462 -4.916 7.383 1.00 97.12 101 LYS A O 1
ATOM 799 N N . LEU A 1 102 ? 0.511 -3.838 7.450 1.00 97.81 102 LEU A N 1
ATOM 800 C CA . LEU A 1 102 ? 0.027 -2.688 8.206 1.00 97.81 102 LEU A CA 1
ATOM 801 C C . LEU A 1 102 ? -1.123 -1.981 7.486 1.00 97.81 102 LEU A C 1
ATOM 803 O O . LEU A 1 102 ? -2.174 -1.744 8.081 1.00 97.81 102 LEU A O 1
ATOM 807 N N . LEU A 1 103 ? -0.953 -1.682 6.199 1.00 98.19 103 LEU A N 1
ATOM 808 C CA . LEU A 1 103 ? -1.968 -0.975 5.419 1.00 98.19 103 LEU A CA 1
ATOM 809 C C . LEU A 1 103 ? -3.228 -1.823 5.191 1.00 98.19 103 LEU A C 1
ATOM 811 O O . LEU A 1 103 ? -4.341 -1.297 5.242 1.00 98.19 103 LEU A O 1
ATOM 815 N N . LEU A 1 104 ? -3.081 -3.139 5.006 1.00 98.12 104 LEU A N 1
ATOM 816 C CA . LEU A 1 104 ? -4.223 -4.054 4.913 1.00 98.12 104 LEU A CA 1
ATOM 817 C C . LEU A 1 104 ? -4.978 -4.181 6.243 1.00 98.12 104 LEU A C 1
ATOM 819 O O . LEU A 1 104 ? -6.207 -4.153 6.236 1.00 98.12 104 LEU A O 1
ATOM 823 N N . ASN A 1 105 ? -4.266 -4.255 7.371 1.00 97.44 105 ASN A N 1
ATOM 824 C CA . ASN A 1 105 ? -4.875 -4.258 8.703 1.00 97.44 105 ASN A CA 1
ATOM 825 C C . ASN A 1 105 ? -5.596 -2.937 8.991 1.00 97.44 105 ASN A C 1
ATOM 827 O O . ASN A 1 105 ? -6.672 -2.938 9.584 1.00 97.44 105 ASN A O 1
ATOM 831 N N . LEU A 1 106 ? -5.040 -1.804 8.550 1.00 97.94 106 LEU A N 1
ATOM 832 C CA . LEU A 1 106 ? -5.712 -0.513 8.666 1.00 97.94 106 LEU A CA 1
ATOM 833 C C . LEU A 1 106 ? -7.044 -0.513 7.903 1.00 97.94 106 LEU A C 1
ATOM 835 O O . LEU A 1 106 ? -8.039 -0.064 8.459 1.00 97.94 106 LEU A O 1
ATOM 839 N N . LEU A 1 107 ? -7.089 -1.064 6.685 1.00 98.06 107 LEU A N 1
ATOM 840 C CA . LEU A 1 107 ? -8.335 -1.203 5.917 1.00 98.06 107 LEU A CA 1
ATOM 841 C C . LEU A 1 107 ? -9.377 -2.101 6.607 1.00 98.06 107 LEU A C 1
ATOM 843 O O . LEU A 1 107 ? -10.570 -1.876 6.418 1.00 98.06 107 LEU A O 1
ATOM 847 N N . ASP A 1 108 ? -8.948 -3.095 7.391 1.00 97.38 108 ASP A N 1
ATOM 848 C CA . ASP A 1 108 ? -9.855 -3.940 8.184 1.00 97.38 108 ASP A CA 1
ATOM 849 C C . ASP A 1 108 ? -10.390 -3.228 9.428 1.00 97.38 108 ASP A C 1
ATOM 851 O O . ASP A 1 108 ? -11.556 -3.390 9.789 1.00 97.38 108 ASP A O 1
ATOM 855 N N . VAL A 1 109 ? -9.541 -2.452 10.106 1.00 97.06 109 VAL A N 1
ATOM 856 C CA . VAL A 1 109 ? -9.913 -1.749 11.341 1.00 97.06 109 VAL A CA 1
ATOM 857 C C . VAL A 1 109 ? -10.754 -0.505 11.048 1.00 97.06 109 VAL A C 1
ATOM 859 O O . VAL A 1 109 ? -11.710 -0.232 11.776 1.00 97.06 109 VAL A O 1
ATOM 862 N N . ASP A 1 110 ? -10.386 0.251 10.016 1.00 97.81 110 ASP A N 1
ATOM 863 C CA . ASP A 1 110 ? -11.056 1.470 9.571 1.00 97.81 110 ASP A CA 1
ATOM 864 C C . ASP A 1 110 ? -10.907 1.625 8.053 1.00 97.81 110 ASP A C 1
ATOM 866 O O . ASP A 1 110 ? -9.924 2.169 7.542 1.00 97.81 110 ASP A O 1
ATOM 870 N N . LEU A 1 111 ? -11.919 1.154 7.324 1.00 97.69 111 LEU A N 1
ATOM 871 C CA . LEU A 1 111 ? -11.935 1.203 5.866 1.00 97.69 111 LEU A CA 1
ATOM 872 C C . LEU A 1 111 ? -11.800 2.634 5.327 1.00 97.69 111 LEU A C 1
ATOM 874 O O . LEU A 1 111 ? -11.116 2.842 4.328 1.00 97.69 111 LEU A O 1
ATOM 878 N N . VAL A 1 112 ? -12.435 3.624 5.962 1.00 97.25 112 VAL A N 1
ATOM 879 C CA . VAL A 1 112 ? -12.459 5.003 5.448 1.00 97.25 112 VAL A CA 1
ATOM 880 C C . VAL A 1 112 ? -11.075 5.625 5.566 1.00 97.25 112 VAL A C 1
ATOM 882 O O . VAL A 1 112 ? -10.539 6.119 4.570 1.00 97.25 112 VAL A O 1
ATOM 885 N N . SER A 1 113 ? -10.469 5.558 6.754 1.00 96.69 113 SER A N 1
ATOM 886 C CA . SER A 1 113 ? -9.097 6.027 6.943 1.00 96.69 113 SER A CA 1
ATOM 887 C C . SER A 1 113 ? -8.111 5.217 6.107 1.00 96.69 113 SER A C 1
ATOM 889 O O . SER A 1 113 ? -7.238 5.806 5.475 1.00 96.69 113 SER A O 1
ATOM 891 N N . GLY A 1 114 ? -8.270 3.894 6.034 1.00 98.00 114 GLY A N 1
ATOM 892 C CA . GLY A 1 114 ? -7.425 3.030 5.215 1.00 98.00 114 GLY A CA 1
ATOM 893 C C . GLY A 1 114 ? -7.440 3.415 3.738 1.00 98.00 114 GLY A C 1
ATOM 894 O O . GLY A 1 114 ? -6.377 3.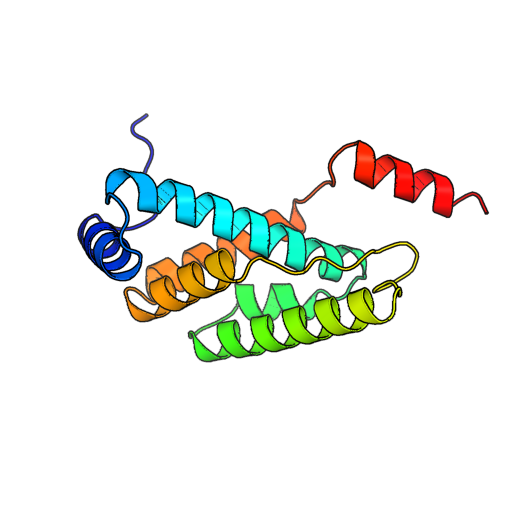589 3.146 1.00 98.00 114 GLY A O 1
ATOM 895 N N . LEU A 1 115 ? -8.618 3.631 3.143 1.00 98.50 115 LEU A N 1
ATOM 896 C CA . LEU A 1 115 ? -8.727 4.071 1.748 1.00 98.50 115 LEU A CA 1
ATOM 897 C C . LEU A 1 115 ? -8.088 5.448 1.538 1.00 98.50 115 LEU A C 1
ATOM 899 O O . LEU A 1 115 ? -7.383 5.652 0.553 1.00 98.50 115 LEU A O 1
ATOM 903 N N . GLU A 1 116 ? -8.273 6.381 2.473 1.00 98.06 116 GLU A N 1
ATOM 904 C CA . GLU A 1 116 ? -7.646 7.704 2.403 1.00 98.06 116 GLU A CA 1
ATOM 905 C C . GLU A 1 116 ? -6.112 7.626 2.466 1.00 98.06 116 GLU A C 1
ATOM 907 O O . GLU A 1 116 ? -5.407 8.302 1.715 1.00 98.06 116 GLU A O 1
ATOM 912 N N . ILE A 1 117 ? -5.577 6.754 3.317 1.00 98.25 117 ILE A N 1
ATOM 913 C CA . ILE A 1 117 ? -4.139 6.490 3.420 1.00 98.25 117 ILE A CA 1
ATOM 914 C C . ILE A 1 117 ? -3.601 5.865 2.128 1.00 98.25 117 ILE A C 1
ATOM 916 O O . ILE A 1 117 ? -2.554 6.285 1.632 1.00 98.25 117 ILE A O 1
ATOM 920 N N . MET A 1 118 ? -4.336 4.928 1.530 1.00 98.50 118 MET A N 1
ATOM 921 C CA . MET A 1 118 ? -3.961 4.345 0.242 1.00 98.50 118 MET A CA 1
ATOM 922 C C . MET A 1 118 ? -3.966 5.384 -0.886 1.00 98.50 118 MET A C 1
ATOM 924 O O . MET A 1 118 ? -3.034 5.410 -1.692 1.00 98.50 118 MET A O 1
ATOM 928 N N . ARG A 1 119 ? -4.937 6.309 -0.913 1.00 98.31 119 ARG A N 1
ATOM 929 C CA . ARG A 1 119 ? -4.913 7.449 -1.849 1.00 98.31 119 ARG A CA 1
ATOM 930 C C . ARG A 1 119 ? -3.674 8.309 -1.647 1.00 98.31 119 ARG A C 1
ATOM 932 O O . ARG A 1 119 ? -3.016 8.659 -2.624 1.00 98.31 119 ARG A O 1
ATOM 939 N N . ARG A 1 120 ? -3.289 8.601 -0.402 1.00 97.38 120 ARG A N 1
ATOM 940 C CA . ARG A 1 120 ? -2.049 9.345 -0.119 1.00 97.38 120 ARG A CA 1
ATOM 941 C C . ARG A 1 120 ? -0.817 8.643 -0.682 1.00 97.38 120 ARG A C 1
ATOM 943 O O . ARG A 1 120 ? 0.020 9.324 -1.265 1.00 97.38 120 ARG A O 1
ATOM 950 N N . ALA A 1 121 ? -0.733 7.315 -0.586 1.00 98.00 121 ALA A N 1
ATOM 951 C CA . ALA A 1 121 ? 0.353 6.558 -1.209 1.00 98.00 121 ALA A CA 1
ATOM 952 C C . ALA A 1 121 ? 0.398 6.769 -2.734 1.00 98.00 121 ALA A C 1
ATOM 954 O O . ALA A 1 121 ? 1.470 7.008 -3.282 1.00 98.00 121 ALA A O 1
ATOM 955 N N . THR A 1 122 ? -0.754 6.773 -3.418 1.00 98.06 122 THR A N 1
ATOM 956 C CA . THR A 1 122 ? -0.809 7.043 -4.872 1.00 98.06 122 THR A CA 1
ATOM 957 C C . THR A 1 122 ? -0.390 8.471 -5.232 1.00 98.06 122 THR A C 1
ATOM 959 O O . THR A 1 122 ? 0.370 8.668 -6.178 1.00 98.06 122 THR A O 1
ATOM 962 N N . VAL A 1 123 ? -0.812 9.468 -4.445 1.00 97.69 123 VAL A N 1
ATOM 963 C CA . VAL A 1 123 ? -0.419 10.875 -4.637 1.00 97.69 123 VAL A CA 1
ATOM 964 C C . VAL A 1 123 ? 1.089 11.040 -4.452 1.00 97.69 123 VAL A C 1
ATOM 966 O O . VAL A 1 123 ? 1.752 11.667 -5.279 1.00 97.69 123 VAL A O 1
ATOM 969 N N . LEU A 1 124 ? 1.649 10.436 -3.401 1.00 96.69 124 LEU A N 1
ATOM 970 C CA . LEU A 1 124 ? 3.088 10.463 -3.153 1.00 96.69 124 LEU A CA 1
ATOM 971 C C . LEU A 1 124 ? 3.862 9.764 -4.268 1.00 96.69 124 LEU A C 1
ATOM 973 O O . LEU A 1 124 ? 4.857 10.316 -4.731 1.00 96.69 124 LEU A O 1
ATOM 977 N N . ALA A 1 125 ? 3.374 8.619 -4.751 1.00 97.44 125 ALA A N 1
ATOM 978 C CA . ALA A 1 125 ? 3.984 7.879 -5.850 1.00 97.44 125 ALA A CA 1
ATOM 979 C C . ALA A 1 125 ? 4.082 8.717 -7.137 1.00 97.44 125 ALA A C 1
ATOM 981 O O . ALA A 1 125 ? 5.124 8.716 -7.787 1.00 97.44 125 ALA A O 1
ATOM 982 N N . LEU A 1 126 ? 3.033 9.479 -7.472 1.00 96.12 126 LEU A N 1
ATOM 983 C CA . LEU A 1 126 ? 3.021 10.397 -8.621 1.00 96.12 126 LEU A CA 1
ATOM 984 C C . LEU A 1 126 ? 3.997 11.567 -8.453 1.00 96.12 126 LEU A C 1
ATOM 986 O O . LEU A 1 126 ? 4.591 12.029 -9.424 1.00 96.12 126 LEU A O 1
ATOM 990 N N . SER A 1 127 ? 4.168 12.048 -7.221 1.00 93.81 127 SER A N 1
ATOM 991 C CA . SER A 1 127 ? 5.114 13.123 -6.903 1.00 93.81 127 SER A CA 1
ATOM 992 C C . SER A 1 127 ? 6.547 12.635 -6.675 1.00 93.81 127 SER A C 1
ATOM 994 O O . SER A 1 127 ? 7.443 13.459 -6.474 1.00 93.81 127 SER A O 1
ATOM 996 N N . TRP A 1 128 ? 6.772 11.316 -6.687 1.00 88.50 128 TRP A N 1
ATOM 997 C CA . TRP A 1 128 ? 8.056 10.723 -6.349 1.00 88.50 128 TRP A CA 1
ATOM 998 C C . TRP A 1 128 ? 9.086 11.096 -7.410 1.00 88.50 128 TRP A C 1
ATOM 1000 O O . TRP A 1 128 ? 9.091 10.601 -8.539 1.00 88.50 128 TRP A O 1
ATOM 1010 N N . ARG A 1 129 ? 9.997 11.976 -7.015 1.00 68.88 129 ARG A N 1
ATOM 1011 C CA . ARG A 1 129 ? 11.254 12.229 -7.706 1.00 68.88 129 ARG A CA 1
ATOM 1012 C C . ARG A 1 129 ? 12.248 11.316 -7.005 1.00 68.88 129 ARG A C 1
ATOM 1014 O O . ARG A 1 129 ? 12.372 11.414 -5.790 1.00 68.88 129 ARG A O 1
ATOM 1021 N N . GLY A 1 130 ? 12.848 10.359 -7.711 1.00 59.75 130 GLY A N 1
ATOM 1022 C CA . GLY A 1 130 ? 13.842 9.462 -7.108 1.00 59.75 130 GLY A CA 1
ATOM 1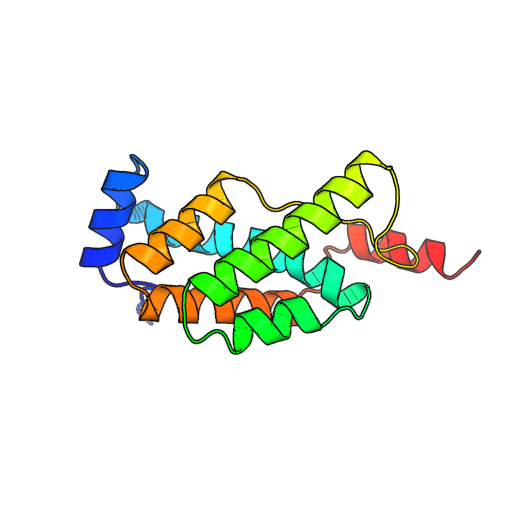023 C C . GLY A 1 130 ? 14.895 10.248 -6.318 1.00 59.75 130 GLY A C 1
ATOM 1024 O O . GLY A 1 130 ? 15.091 11.443 -6.549 1.00 59.75 130 GLY A O 1
ATOM 1025 N N . SER A 1 131 ? 15.572 9.603 -5.369 1.00 53.84 131 SER A N 1
ATOM 1026 C CA . SER A 1 131 ? 16.746 10.237 -4.756 1.00 53.84 131 SER A CA 1
ATOM 1027 C C . SER A 1 131 ? 17.782 10.546 -5.847 1.00 53.84 131 SER A C 1
ATOM 1029 O O . SER A 1 131 ? 17.809 9.860 -6.865 1.00 53.84 131 SER A O 1
ATOM 1031 N N . GLU A 1 132 ? 18.648 11.551 -5.661 1.00 44.47 132 GLU A N 1
ATOM 1032 C CA . GLU A 1 132 ? 19.654 11.953 -6.669 1.00 44.47 132 GLU A CA 1
ATOM 1033 C C . GLU A 1 132 ? 20.476 10.771 -7.223 1.00 44.47 132 GLU A C 1
ATOM 1035 O O . GLU A 1 132 ? 20.836 10.780 -8.395 1.00 44.47 132 GLU A O 1
ATOM 1040 N N . LYS A 1 133 ? 20.672 9.705 -6.429 1.00 45.00 133 LYS A N 1
ATOM 1041 C CA . LYS A 1 133 ? 21.321 8.448 -6.848 1.00 45.00 133 LYS A CA 1
ATOM 1042 C C . LYS A 1 133 ? 20.518 7.616 -7.859 1.00 45.00 133 LYS A C 1
ATOM 1044 O O . LYS A 1 133 ? 21.104 6.975 -8.720 1.00 45.00 133 LYS A O 1
ATOM 1049 N N . GLU A 1 134 ? 19.190 7.611 -7.768 1.00 51.47 134 GLU A N 1
ATOM 1050 C CA . GLU A 1 134 ? 18.302 6.922 -8.721 1.00 51.47 134 GLU A CA 1
ATOM 1051 C C . GLU A 1 134 ? 18.030 7.766 -9.977 1.00 51.47 134 GLU A C 1
ATOM 1053 O O . GLU A 1 134 ? 17.520 7.253 -10.973 1.00 51.47 134 GLU A O 1
ATOM 1058 N N . SER A 1 135 ? 18.337 9.064 -9.918 1.00 48.59 135 SER A N 1
ATOM 1059 C CA . SER A 1 135 ? 18.266 10.000 -11.044 1.00 48.59 135 SER A CA 1
ATOM 1060 C C . SER A 1 135 ? 19.518 9.912 -11.922 1.00 48.59 135 SER A C 1
ATOM 1062 O O . SER A 1 135 ? 19.396 9.901 -13.143 1.00 48.59 135 SER A O 1
ATOM 1064 N N . SER A 1 136 ? 20.706 9.754 -11.322 1.00 43.75 136 SER A N 1
ATOM 1065 C CA . SER A 1 136 ? 21.970 9.553 -12.050 1.00 43.75 136 SER A CA 1
ATOM 1066 C C . SER A 1 136 ? 22.000 8.255 -12.868 1.00 43.75 136 SER A C 1
ATOM 1068 O O . SER A 1 136 ? 22.510 8.253 -13.982 1.00 43.75 136 SER A O 1
ATOM 1070 N N . GLU A 1 137 ? 21.370 7.179 -12.381 1.00 50.34 137 GLU A N 1
ATOM 1071 C CA . GLU A 1 137 ? 21.231 5.920 -13.137 1.00 50.34 137 GLU A CA 1
ATOM 1072 C C . GLU A 1 137 ? 20.314 6.054 -14.374 1.00 50.34 137 GLU A C 1
ATOM 1074 O O . GLU A 1 137 ? 20.364 5.212 -15.268 1.00 50.34 137 GLU A O 1
ATOM 1079 N N . ARG A 1 138 ? 19.484 7.108 -14.460 1.00 54.16 138 ARG A N 1
ATOM 1080 C CA . ARG A 1 138 ? 18.638 7.378 -15.641 1.00 54.16 138 ARG A CA 1
ATOM 1081 C C . ARG A 1 138 ? 19.358 8.173 -16.715 1.00 54.16 138 ARG A C 1
ATOM 1083 O O . ARG A 1 138 ? 19.162 7.898 -17.891 1.00 54.16 138 ARG A O 1
ATOM 1090 N N . GLU A 1 139 ? 20.168 9.154 -16.320 1.00 49.25 139 GLU A N 1
ATOM 1091 C CA . GLU A 1 1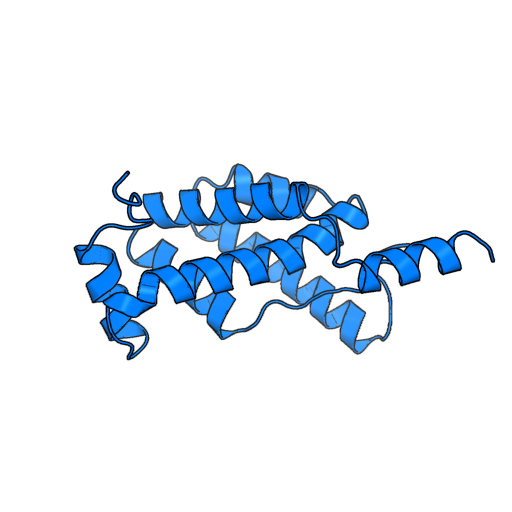39 ? 20.889 10.017 -17.266 1.00 49.25 139 GLU A CA 1
ATOM 1092 C C . GLU A 1 139 ? 22.033 9.288 -17.988 1.00 49.25 139 GLU A C 1
ATOM 1094 O O . GLU A 1 139 ? 22.422 9.689 -19.085 1.00 49.25 139 GLU A O 1
ATOM 1099 N N . GLU A 1 140 ? 22.570 8.214 -17.403 1.00 49.06 140 GLU A N 1
ATOM 1100 C CA . GLU A 1 140 ? 23.570 7.360 -18.058 1.00 49.06 140 GLU A CA 1
ATOM 1101 C C . GLU A 1 140 ? 22.946 6.377 -19.065 1.00 49.06 140 GLU A C 1
ATOM 1103 O O . GLU A 1 140 ? 23.564 6.078 -20.087 1.00 49.06 140 GLU A O 1
ATOM 1108 N N . GLY A 1 141 ? 21.710 5.924 -18.829 1.00 48.94 141 GLY A N 1
ATOM 1109 C CA . GLY A 1 141 ? 20.996 5.001 -19.718 1.00 48.94 141 GLY A CA 1
ATOM 1110 C C . GLY A 1 141 ? 20.451 5.633 -21.005 1.00 48.94 141 GLY A C 1
ATOM 1111 O O . GLY A 1 141 ? 20.209 4.912 -21.963 1.00 48.94 141 GLY A O 1
ATOM 1112 N N . ASP A 1 142 ? 20.297 6.959 -21.045 1.00 47.88 142 ASP A N 1
ATOM 1113 C CA . ASP A 1 142 ? 19.793 7.726 -22.204 1.00 47.88 142 ASP A CA 1
ATOM 1114 C C . ASP A 1 142 ? 20.927 8.187 -23.155 1.00 47.88 142 ASP A C 1
ATOM 1116 O O . ASP A 1 142 ? 20.709 8.915 -24.122 1.00 47.88 142 ASP A O 1
ATOM 1120 N N . LYS A 1 143 ? 22.178 7.800 -22.858 1.00 48.16 143 LYS A N 1
ATOM 1121 C CA . LYS A 1 143 ? 23.391 8.160 -23.621 1.00 48.16 143 LYS A CA 1
ATOM 1122 C C . LYS A 1 143 ? 24.065 6.978 -24.332 1.00 48.16 143 LYS A C 1
ATOM 1124 O O . LYS A 1 143 ? 25.181 7.154 -24.825 1.00 48.16 143 LYS A O 1
ATOM 1129 N N . SER A 1 144 ? 23.438 5.799 -24.361 1.00 40.94 144 SER A N 1
ATOM 1130 C CA . SER A 1 144 ? 23.998 4.573 -24.963 1.00 40.94 144 SER A CA 1
ATOM 1131 C C . SER A 1 144 ? 23.297 4.171 -26.253 1.00 40.94 144 SER A C 1
ATOM 1133 O O . SER A 1 144 ? 22.054 4.268 -26.297 1.00 40.94 144 SER A O 1
#

Nearest PDB structures (foldseek):
  7r2k-assembly1_G  TM=5.958E-01  e=1.744E-01  Pyrococcus furiosus DSM 3638
  7tr6-assembly1_E  TM=5.545E-01  e=8.222E-01  Pyrococcus furiosus DSM 3638

Mean predicted aligned error: 5.69 Å

Foldseek 3Di:
DPPDQLDDLVLLVVLCVVVVHDSVCLRVLLVVLLQLLLQQVLLCVVLVNCVLLVQLLPPPALVSPVVSLVVSQVVLVVCVVVVHASHQLRHGGHRDPSSVVSLSVSCVSPVVSSSVSSNSSSVSSVVDDDDVVSVVSVVVSVPD

pLDDT: mean 90.25, std 15.77, range [40.94, 98.81]

InterPro domains:
  IPR010157 CRISPR type I-A/APERN-associated protein Csa5 [PF09702] (41-99)

Radius of gyration: 16.15 Å; Cα contacts (8 Å, |Δi|>4): 165; chains: 1; bounding box: 38×37×46 Å

Secondary structure (DSSP, 8-state):
-PPPPSS-HHHHHHHHHHHTS-TTTHHHHHHHHHHHHHHHHHHHHHTT-THHHHHHHT-SSHHHHHHHHHHHHHHHHHHHHTT--SBTTB------HHHHHHHHHHHHH-HHHHHHHHHHHHHHHHH-PPPHHHHHHHHHHTT-

Sequence (144 aa):
MKKMPLISQVVSEKLAKMLNLPPENVENEIREAVEDVAKMLSRFIWARQYSFADRIANAAGKETVSTTLYEALRISKSTLDAGQTLDENVRPYVAKEESVKLLLNLLDVDLVSGLEIMRRATVLALSWRGSEKESSEREEGDKS

Solvent-accessible surface area (backbone atoms only — not comparable to full-atom values): 7905 Å² total; per-residue (Å²): 132,84,81,78,73,89,63,54,69,71,57,30,50,52,50,13,63,76,69,75,47,62,49,88,46,41,65,56,54,50,50,52,23,32,51,39,45,10,55,26,50,27,34,36,46,74,48,69,44,47,66,56,46,53,47,38,57,68,38,91,49,64,67,53,38,52,55,44,49,50,54,51,46,52,48,22,47,53,32,50,77,68,74,46,53,75,37,95,89,29,61,53,46,67,55,53,68,68,34,54,51,50,54,54,51,37,31,72,78,37,48,68,53,25,47,53,49,46,27,48,18,37,55,48,14,75,66,59,69,67,57,74,74,61,47,54,62,49,65,60,64,77,74,115